Protein AF-X1A6K5-F1 (afdb_monomer)

Radius of gyration: 16.73 Å; Cα contacts (8 Å, |Δi|>4): 187; chains: 1; bounding box: 35×38×56 Å

Foldseek 3Di:
DPPDDDDPDDPDDDDPPDDACLVVLLVLLVVLCVVCPLVGALQSSLVSCQVPPDDRDDQQRVQLSVCVVVVNFWLCSQPPPRPCQQPQSLLSNLQSLCVVQPVNLVRSLVSLQRNSSSRHDDNNSVNSSVND

pLDDT: mean 94.09, std 7.71, range [49.91, 98.75]

InterPro domains:
  IPR005502 ADP-ribosylation/Crystallin J1 [PF03747] (14-132)
  IPR036705 ADP-ribosylation/Crystallin J1 superfamily [G3DSA:1.10.4080.10] (1-132)
  IPR036705 ADP-ribosylation/Crystallin J1 superfamily [SSF101478] (15-121)

Nearest PDB structures (foldseek):
  2woc-assembly3_C  TM=7.660E-01  e=1.168E-01  Rhodospirillum rubrum
  2woe-assembly3_C  TM=7.693E-01  e=2.781E-01  Rhodospirillum rubrum
  3o5t-assembly1_A  TM=7.557E-01  e=4.291E-01  Azospirillum brasilense

Sequence (132 aa):
MQQYGTIDSYLKPVDVNYVNDDEMYEICALIALEKHGIDLSSKDIAKEWVDRLYNQTFTAERVALKNLKKGIEPPKSGITKNIWYDAIGAQMRADIWGQICPGCPRMAKYYAEIDGSISHAGIGIDGEVYIA

Mean predicted aligned error: 4.56 Å

Organism: NCBI:txid412755

Secondary structure (DSSP, 8-state):
--SS----S-SS---TT---SHHHHHHHHHHHHHHHGGG--HHHHHHHHHHH--S---HHHHHHHHHHTTT--TTHHHHTT-S-TTSTTTGGGTHHHHHHSTT-HHHHHHHHHHHHHHH--THHHHHHHHH-

Solvent-accessible surface area (backbone atoms only — not comparable to full-atom values): 7096 Å² total; per-residue (Å²): 136,79,93,66,78,90,84,87,73,70,100,58,82,84,63,89,81,71,81,70,49,56,66,50,52,40,50,25,43,51,54,27,36,72,75,49,42,95,77,57,48,34,61,49,31,50,48,37,42,68,76,68,57,71,84,72,54,56,75,22,48,39,42,11,54,56,28,44,77,69,72,36,54,59,54,52,10,4,54,63,92,34,91,38,17,60,41,63,73,36,31,70,42,14,58,58,34,24,69,76,28,75,97,34,64,73,56,6,31,53,51,20,48,35,56,14,23,33,23,17,43,70,65,6,20,51,43,6,38,71,62,36

Structure (mmCIF, N/CA/C/O backbone):
data_AF-X1A6K5-F1
#
_entry.id   AF-X1A6K5-F1
#
loop_
_atom_site.group_PDB
_atom_site.id
_atom_site.type_symbol
_atom_site.label_atom_id
_atom_site.label_alt_id
_atom_site.label_comp_id
_atom_site.label_asym_id
_atom_site.label_entity_id
_atom_site.label_seq_id
_atom_site.pdbx_PDB_ins_code
_atom_site.Cartn_x
_atom_site.Cartn_y
_atom_site.Cartn_z
_atom_site.occupancy
_atom_site.B_iso_or_equiv
_atom_site.auth_seq_id
_atom_site.auth_comp_id
_atom_site.auth_asym_id
_atom_site.auth_atom_id
_atom_site.pdbx_PDB_model_num
ATOM 1 N N . MET A 1 1 ? 8.731 19.185 -42.593 1.00 49.91 1 MET A N 1
ATOM 2 C CA . MET A 1 1 ? 8.891 20.057 -41.410 1.00 49.91 1 MET A CA 1
ATOM 3 C C . MET A 1 1 ? 8.951 19.156 -40.192 1.00 49.91 1 MET A C 1
ATOM 5 O O . MET A 1 1 ? 8.021 18.384 -40.008 1.00 49.91 1 MET A O 1
ATOM 9 N N . GLN A 1 2 ? 10.043 19.181 -39.428 1.00 61.34 2 GLN A N 1
ATOM 10 C CA . GLN A 1 2 ? 10.151 18.436 -38.171 1.00 61.34 2 GLN A CA 1
ATOM 11 C C . GLN A 1 2 ? 9.744 19.404 -37.057 1.00 61.34 2 GLN A C 1
ATOM 13 O O . GLN A 1 2 ? 10.411 20.410 -36.841 1.00 61.34 2 GLN A O 1
ATOM 18 N N . GLN A 1 3 ? 8.571 19.178 -36.468 1.00 71.00 3 GLN A N 1
ATOM 19 C CA . GLN A 1 3 ? 7.906 20.143 -35.583 1.00 71.00 3 GLN A CA 1
ATOM 20 C C . GLN A 1 3 ? 8.603 20.286 -34.219 1.00 71.00 3 GLN A C 1
ATOM 22 O O . GLN A 1 3 ? 8.423 21.294 -33.544 1.00 71.00 3 GLN A O 1
ATOM 27 N N . TYR A 1 4 ? 9.439 19.314 -33.848 1.00 75.00 4 TYR A N 1
ATOM 28 C CA . TYR A 1 4 ? 10.198 19.291 -32.603 1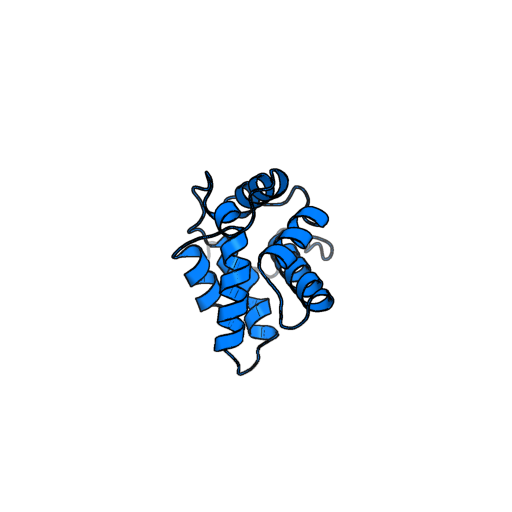.00 75.00 4 TYR A CA 1
ATOM 29 C C . TYR A 1 4 ? 11.607 18.762 -32.914 1.00 75.00 4 TYR A C 1
ATOM 31 O O . TYR A 1 4 ? 11.738 17.750 -33.604 1.00 75.00 4 TYR A O 1
ATOM 39 N N . GLY A 1 5 ? 12.648 19.494 -32.499 1.00 84.00 5 GLY A N 1
ATOM 40 C CA . GLY A 1 5 ? 14.052 19.101 -32.684 1.00 84.00 5 GLY A CA 1
ATOM 41 C C . GLY A 1 5 ? 14.453 17.894 -31.823 1.00 84.00 5 GLY A C 1
ATOM 42 O O . GLY A 1 5 ? 13.608 17.260 -31.194 1.00 84.00 5 GLY A O 1
ATOM 43 N N . THR A 1 6 ? 15.747 17.574 -31.777 1.00 87.19 6 THR A N 1
ATOM 44 C CA . THR A 1 6 ? 16.279 16.509 -30.910 1.00 87.19 6 THR A CA 1
ATOM 45 C C . THR A 1 6 ? 16.120 16.889 -29.436 1.00 87.19 6 THR A C 1
ATOM 47 O O . THR A 1 6 ? 16.520 17.980 -29.041 1.00 87.19 6 THR A O 1
ATOM 50 N N . ILE A 1 7 ? 15.552 15.991 -28.627 1.00 85.31 7 ILE A N 1
ATOM 51 C CA . ILE A 1 7 ? 15.462 16.143 -27.169 1.00 85.31 7 ILE A CA 1
ATOM 52 C C . ILE A 1 7 ? 16.669 15.430 -26.552 1.00 85.31 7 ILE A C 1
ATOM 54 O O . ILE A 1 7 ? 16.755 14.207 -26.613 1.00 85.31 7 ILE A O 1
ATOM 58 N N . ASP A 1 8 ? 17.599 16.189 -25.982 1.00 90.25 8 ASP A N 1
ATOM 59 C CA . ASP A 1 8 ? 18.843 15.697 -25.368 1.00 90.25 8 ASP A CA 1
ATOM 60 C C . ASP A 1 8 ? 18.956 16.035 -23.870 1.00 90.25 8 ASP A C 1
ATOM 62 O O . ASP A 1 8 ? 19.939 15.693 -23.214 1.00 90.25 8 ASP A O 1
ATOM 66 N N . SER A 1 9 ? 17.946 16.710 -23.320 1.00 86.06 9 SER A N 1
ATOM 67 C CA . SER A 1 9 ? 17.944 17.228 -21.956 1.00 86.06 9 SER A CA 1
ATOM 68 C C . SER A 1 9 ? 16.524 17.384 -21.407 1.00 86.06 9 SER A C 1
ATOM 70 O O . SER A 1 9 ? 15.544 17.494 -22.148 1.00 86.06 9 SER A O 1
ATOM 72 N N . TYR A 1 10 ? 16.403 17.386 -20.077 1.00 84.56 10 TYR A N 1
ATOM 73 C CA . TYR A 1 10 ? 15.152 17.700 -19.392 1.00 84.56 10 TYR A CA 1
ATOM 74 C C . TYR A 1 10 ? 14.952 19.216 -19.305 1.00 84.56 10 TYR A C 1
ATOM 76 O O . TYR A 1 10 ? 15.895 19.967 -19.067 1.00 84.56 10 TYR A O 1
ATOM 84 N N . LEU A 1 11 ? 13.695 19.666 -19.409 1.00 87.25 11 LEU A N 1
ATOM 85 C CA . LEU A 1 11 ? 13.319 21.078 -19.228 1.00 87.25 11 LEU A CA 1
ATOM 86 C C . LEU A 1 11 ? 13.672 21.624 -17.836 1.00 87.25 11 LEU A C 1
ATOM 88 O O . LEU A 1 11 ? 13.810 22.833 -17.659 1.00 87.25 11 LEU A O 1
ATOM 92 N N . LYS A 1 12 ? 13.777 20.740 -16.841 1.00 85.75 12 LYS A N 1
ATOM 93 C CA . LYS A 1 12 ? 14.199 21.059 -15.479 1.00 85.75 12 LYS A CA 1
ATOM 94 C C . LYS A 1 12 ? 15.337 20.120 -15.079 1.00 85.75 12 LYS A C 1
ATOM 96 O O . LYS A 1 12 ? 15.259 18.938 -15.413 1.00 85.75 12 LYS A O 1
ATOM 101 N N . PRO A 1 13 ? 16.361 20.612 -14.359 1.00 86.31 13 PRO A N 1
ATOM 102 C CA . PRO A 1 13 ? 17.355 19.744 -13.744 1.00 86.31 13 PRO A CA 1
ATOM 103 C C . PRO A 1 13 ? 16.677 18.691 -12.865 1.00 86.31 13 PRO A C 1
ATOM 105 O O . PRO A 1 13 ? 15.699 18.998 -12.181 1.00 86.31 13 PRO A O 1
ATOM 108 N N . VAL A 1 14 ? 17.199 17.465 -12.883 1.00 84.31 14 VAL A N 1
ATOM 109 C CA . VAL A 1 14 ? 16.752 16.412 -11.967 1.00 84.31 14 VAL A CA 1
ATOM 110 C C . VAL A 1 14 ? 17.223 16.781 -10.564 1.00 84.31 14 VAL A C 1
ATOM 112 O O . VAL A 1 14 ? 18.424 16.913 -10.329 1.00 84.31 14 VAL A O 1
ATOM 115 N N . ASP A 1 15 ? 16.281 16.961 -9.641 1.00 86.88 15 ASP A N 1
ATOM 116 C CA . ASP A 1 15 ? 16.596 17.081 -8.222 1.00 86.88 15 ASP A CA 1
ATOM 117 C C . ASP A 1 15 ? 16.715 15.679 -7.625 1.00 86.88 15 ASP A C 1
ATOM 119 O O . ASP A 1 15 ? 15.721 14.984 -7.431 1.00 86.88 15 ASP A O 1
ATOM 123 N N . VAL A 1 16 ? 17.948 15.264 -7.344 1.00 83.88 16 VAL A N 1
ATOM 124 C CA . VAL A 1 16 ? 18.259 13.943 -6.777 1.00 83.88 16 VAL A CA 1
ATOM 125 C C . VAL A 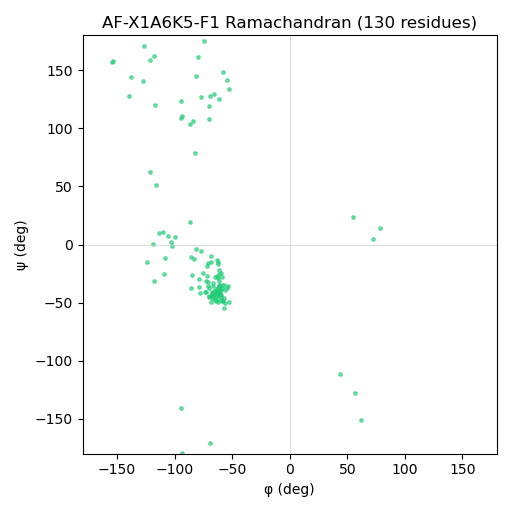1 16 ? 17.779 13.770 -5.334 1.00 83.88 16 VAL A C 1
ATOM 127 O O . VAL A 1 16 ? 17.828 12.661 -4.816 1.00 83.88 16 VAL A O 1
ATOM 130 N N . ASN A 1 17 ? 17.338 14.849 -4.681 1.00 85.19 17 ASN A N 1
ATOM 131 C CA . ASN A 1 17 ? 16.781 14.812 -3.329 1.00 85.19 17 ASN A CA 1
ATOM 132 C C . ASN A 1 17 ? 15.250 14.914 -3.326 1.00 85.19 17 ASN A C 1
ATOM 134 O O . ASN A 1 17 ? 14.651 14.998 -2.253 1.00 85.19 17 ASN A O 1
ATOM 138 N N . TYR A 1 18 ? 14.614 14.968 -4.500 1.00 83.38 18 TYR A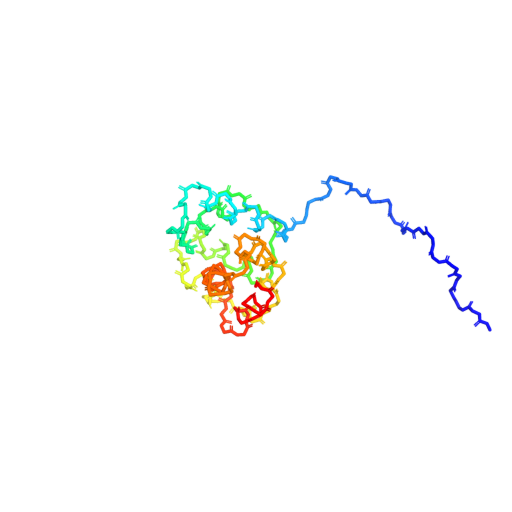 N 1
ATOM 139 C CA . TYR A 1 18 ? 13.163 14.996 -4.583 1.00 83.38 18 TYR A CA 1
ATOM 140 C C . TYR A 1 18 ? 12.591 13.645 -4.155 1.00 83.38 18 TYR A C 1
ATOM 142 O O . TYR A 1 18 ? 12.985 12.613 -4.690 1.00 83.38 18 TYR A O 1
ATOM 150 N N . VAL A 1 19 ? 11.652 13.687 -3.208 1.00 79.94 19 VAL A N 1
ATOM 151 C CA . VAL A 1 19 ? 10.944 12.515 -2.691 1.00 79.94 19 VAL A CA 1
ATOM 152 C C . VAL A 1 19 ? 9.456 12.664 -3.012 1.00 79.94 19 VAL A C 1
ATOM 154 O O . VAL A 1 19 ? 8.824 13.645 -2.592 1.00 79.94 19 VAL A O 1
ATOM 157 N N . ASN A 1 20 ? 8.909 11.717 -3.767 1.00 82.31 20 ASN A N 1
ATOM 158 C CA . ASN A 1 20 ? 7.481 11.533 -3.994 1.00 82.31 20 ASN A CA 1
ATOM 159 C C . ASN A 1 20 ? 6.898 10.514 -2.990 1.00 82.31 20 ASN A C 1
ATOM 161 O O . ASN A 1 20 ? 7.566 10.077 -2.051 1.00 82.31 20 ASN A O 1
ATOM 165 N N . ASP A 1 21 ? 5.602 10.235 -3.094 1.00 80.06 21 ASP A N 1
ATOM 166 C CA . ASP A 1 21 ? 4.922 9.345 -2.161 1.00 80.06 21 ASP A CA 1
ATOM 167 C C . ASP A 1 21 ? 5.036 7.860 -2.508 1.00 80.06 21 ASP A C 1
ATOM 169 O O . ASP A 1 21 ? 5.015 7.050 -1.583 1.00 80.06 21 ASP A O 1
ATOM 173 N N . ASP A 1 22 ? 5.231 7.514 -3.780 1.00 82.62 22 ASP A N 1
ATOM 174 C CA . ASP A 1 22 ? 5.327 6.139 -4.273 1.00 82.62 22 ASP A CA 1
ATOM 175 C C . ASP A 1 22 ? 6.448 5.374 -3.547 1.00 82.62 22 ASP A C 1
ATOM 177 O O . ASP A 1 22 ? 6.169 4.384 -2.861 1.00 82.62 22 ASP A O 1
ATOM 181 N N . GLU A 1 23 ? 7.685 5.899 -3.544 1.00 88.81 23 GLU A N 1
ATOM 182 C CA . GLU A 1 23 ? 8.792 5.252 -2.816 1.00 88.81 23 GLU A CA 1
ATOM 183 C C . GLU A 1 23 ? 8.572 5.195 -1.298 1.00 88.81 23 GLU A C 1
ATOM 185 O O . GLU A 1 23 ? 9.097 4.317 -0.609 1.00 88.81 23 GLU A O 1
ATOM 190 N N . MET A 1 24 ? 7.800 6.129 -0.736 1.00 92.62 24 MET A N 1
ATOM 191 C CA . MET A 1 24 ? 7.587 6.189 0.707 1.00 92.62 24 MET A CA 1
ATOM 192 C C . MET A 1 24 ? 6.680 5.057 1.190 1.00 92.62 24 MET A C 1
ATOM 194 O O . MET A 1 24 ? 6.861 4.593 2.322 1.00 92.62 24 MET A O 1
ATOM 198 N N . TYR A 1 25 ? 5.735 4.591 0.366 1.00 95.38 25 TYR A N 1
ATOM 199 C CA . TYR A 1 25 ? 4.920 3.423 0.702 1.00 95.38 25 TYR A CA 1
ATOM 200 C C . TYR A 1 25 ? 5.767 2.145 0.723 1.00 95.38 25 TYR A C 1
ATOM 202 O O . TYR A 1 25 ? 5.685 1.389 1.693 1.00 95.38 25 TYR A O 1
ATOM 210 N N . GLU A 1 26 ? 6.645 1.958 -0.268 1.00 95.50 26 GLU A N 1
ATOM 211 C CA . GLU A 1 26 ? 7.584 0.827 -0.319 1.00 95.50 26 GLU A CA 1
ATOM 212 C C . GLU A 1 26 ? 8.540 0.824 0.884 1.00 95.50 26 GLU A C 1
ATOM 214 O O . GLU A 1 26 ? 8.749 -0.206 1.529 1.00 95.50 26 GLU A O 1
ATOM 219 N N . ILE A 1 27 ? 9.070 1.992 1.265 1.00 95.44 27 ILE A N 1
ATOM 220 C CA . ILE A 1 27 ? 9.913 2.129 2.462 1.00 95.44 27 ILE A CA 1
ATOM 221 C C . ILE A 1 27 ? 9.131 1.755 3.730 1.00 95.44 27 ILE A C 1
ATOM 223 O O . ILE A 1 27 ? 9.664 1.062 4.598 1.00 95.44 27 ILE A O 1
ATOM 227 N N . CYS A 1 28 ? 7.871 2.183 3.863 1.00 96.81 28 CYS A N 1
ATOM 228 C CA . CYS A 1 28 ? 7.036 1.801 5.006 1.00 96.81 28 CYS A CA 1
ATOM 229 C C . CYS A 1 28 ? 6.804 0.284 5.061 1.00 96.81 28 CYS A C 1
ATOM 231 O O . CYS A 1 28 ? 6.913 -0.308 6.136 1.00 96.81 28 CYS A O 1
ATOM 233 N N . ALA A 1 29 ? 6.528 -0.336 3.914 1.00 97.38 29 ALA A N 1
ATOM 234 C CA . ALA A 1 29 ? 6.378 -1.778 3.772 1.00 97.38 29 ALA A CA 1
ATOM 235 C C . ALA A 1 29 ? 7.644 -2.539 4.202 1.00 97.38 29 ALA A C 1
ATOM 237 O O . ALA A 1 29 ? 7.562 -3.455 5.022 1.00 97.38 29 ALA A O 1
ATOM 238 N N . LEU A 1 30 ? 8.823 -2.116 3.734 1.00 97.50 30 LEU A N 1
ATOM 239 C CA . LEU A 1 30 ? 10.105 -2.717 4.114 1.00 97.50 30 LEU A CA 1
ATOM 240 C C . LEU A 1 30 ? 10.422 -2.567 5.603 1.00 97.50 30 LEU A C 1
ATOM 242 O O . LEU A 1 30 ? 10.877 -3.520 6.232 1.00 97.50 30 LEU A O 1
ATOM 246 N N . ILE A 1 31 ? 10.160 -1.394 6.186 1.00 98.06 31 ILE A N 1
ATOM 247 C CA . ILE A 1 31 ? 10.355 -1.165 7.625 1.00 98.06 31 ILE A CA 1
ATOM 248 C C . ILE A 1 31 ? 9.427 -2.070 8.443 1.00 98.06 31 ILE A C 1
ATOM 250 O O . ILE A 1 31 ? 9.837 -2.615 9.470 1.00 98.06 31 ILE A O 1
ATOM 254 N N . ALA A 1 32 ? 8.175 -2.235 8.012 1.00 98.31 32 ALA A N 1
ATOM 255 C CA . ALA A 1 32 ? 7.244 -3.139 8.674 1.00 98.31 32 ALA A CA 1
ATOM 256 C C . ALA A 1 32 ? 7.730 -4.594 8.563 1.00 98.31 32 ALA A C 1
ATOM 258 O O . ALA A 1 32 ? 7.765 -5.309 9.565 1.00 98.31 32 ALA A O 1
ATOM 259 N N . LEU A 1 33 ? 8.189 -5.015 7.382 1.00 98.00 33 LEU A N 1
ATOM 260 C CA . LEU A 1 33 ? 8.757 -6.345 7.165 1.00 98.00 33 LEU A CA 1
ATOM 261 C C . LEU A 1 33 ? 9.990 -6.601 8.043 1.00 98.00 33 LEU A C 1
ATOM 263 O O . LEU A 1 33 ? 10.104 -7.666 8.641 1.00 98.00 33 LEU A O 1
ATOM 267 N N . GLU A 1 34 ? 10.896 -5.630 8.169 1.00 98.12 34 GLU A N 1
ATOM 268 C CA . GLU A 1 34 ? 12.081 -5.741 9.027 1.00 98.12 34 GLU A CA 1
ATOM 269 C C . GLU A 1 34 ? 11.701 -5.972 10.501 1.00 98.12 34 GLU A C 1
ATOM 271 O O . GLU A 1 34 ? 12.332 -6.772 11.192 1.00 98.12 34 GLU A O 1
ATOM 276 N N . LYS A 1 35 ? 10.645 -5.306 10.985 1.00 98.31 35 LYS A N 1
ATOM 277 C CA . LYS A 1 35 ? 10.188 -5.405 12.381 1.00 98.31 35 LYS A CA 1
ATOM 278 C C . LYS A 1 35 ? 9.383 -6.669 12.679 1.00 98.31 35 LYS A C 1
ATOM 280 O O . LYS A 1 35 ? 9.474 -7.190 13.790 1.00 98.31 35 LYS A O 1
ATOM 285 N N . HIS A 1 36 ? 8.566 -7.117 11.729 1.00 98.12 36 HIS A N 1
ATOM 286 C CA . HIS A 1 36 ? 7.567 -8.171 11.940 1.00 98.12 36 HIS A CA 1
ATOM 287 C C . HIS A 1 36 ? 7.935 -9.503 11.270 1.00 98.12 36 HIS A C 1
ATOM 289 O O . HIS A 1 36 ? 7.337 -10.535 11.572 1.00 98.12 36 HIS A O 1
ATOM 295 N N . GLY A 1 37 ? 8.952 -9.511 10.406 1.00 96.69 37 GLY A N 1
ATOM 296 C CA . GLY A 1 37 ? 9.374 -10.690 9.662 1.00 96.69 37 GLY A CA 1
ATOM 297 C C . GLY A 1 37 ? 8.279 -11.206 8.729 1.00 96.69 37 GLY A C 1
ATOM 298 O O . GLY A 1 37 ? 7.438 -10.456 8.243 1.00 96.69 37 GLY A O 1
ATOM 299 N N . ILE A 1 38 ? 8.287 -12.515 8.480 1.00 93.50 38 ILE A N 1
ATOM 300 C CA . ILE A 1 38 ? 7.370 -13.162 7.527 1.00 93.50 38 ILE A CA 1
ATOM 301 C C . ILE A 1 38 ? 5.899 -13.170 7.971 1.00 93.50 38 ILE A C 1
ATOM 303 O O . ILE A 1 38 ? 5.023 -13.413 7.147 1.00 93.50 38 ILE A O 1
ATOM 307 N N . ASP A 1 39 ? 5.625 -12.887 9.248 1.00 94.50 39 ASP A N 1
ATOM 308 C CA . ASP A 1 39 ? 4.270 -12.812 9.811 1.00 94.50 39 ASP A CA 1
ATOM 309 C C . ASP A 1 39 ? 3.643 -11.412 9.635 1.00 94.50 39 ASP A C 1
ATOM 311 O O . ASP A 1 39 ? 2.696 -11.048 10.334 1.00 94.50 39 ASP A O 1
ATOM 315 N N . LEU A 1 40 ? 4.184 -10.616 8.705 1.00 97.62 40 LEU A N 1
ATOM 316 C CA . LEU A 1 40 ? 3.738 -9.263 8.391 1.00 97.62 40 LEU A CA 1
ATOM 317 C C . LEU A 1 40 ? 2.233 -9.209 8.090 1.00 97.62 40 LEU A C 1
ATOM 319 O O . LEU A 1 40 ? 1.706 -9.996 7.297 1.00 97.62 40 LEU A O 1
ATOM 323 N N . SER A 1 41 ? 1.551 -8.225 8.680 1.00 98.38 41 SER A N 1
ATOM 324 C CA . SER A 1 41 ? 0.141 -7.941 8.422 1.00 98.38 41 SER A CA 1
ATOM 325 C C . SER A 1 41 ? -0.080 -6.551 7.818 1.00 98.38 41 SER A C 1
ATOM 327 O O . SER A 1 41 ? 0.740 -5.641 7.953 1.00 98.38 41 SER A O 1
ATOM 329 N N . SER A 1 42 ? -1.255 -6.341 7.217 1.00 98.56 42 SER A N 1
ATOM 330 C CA . SER A 1 42 ? -1.673 -5.024 6.713 1.00 98.56 42 SER A CA 1
ATOM 331 C C . SER A 1 42 ? -1.719 -3.952 7.805 1.00 98.56 42 SER A C 1
ATOM 333 O O . SER A 1 42 ? -1.510 -2.773 7.525 1.00 98.56 42 SER A O 1
ATOM 335 N N . LYS A 1 43 ? -1.964 -4.338 9.065 1.00 98.56 43 LYS A N 1
ATOM 336 C CA . LYS A 1 43 ? -1.967 -3.408 10.202 1.00 98.56 43 LYS A CA 1
ATOM 337 C C . LYS A 1 43 ? -0.569 -2.915 10.545 1.00 98.56 43 LYS A C 1
ATOM 339 O O . LYS A 1 43 ? -0.424 -1.753 10.916 1.00 98.56 43 LYS A O 1
ATOM 344 N N . ASP A 1 44 ? 0.434 -3.775 10.404 1.00 98.69 44 ASP A N 1
ATOM 345 C CA . ASP A 1 44 ? 1.826 -3.426 10.682 1.00 98.69 44 ASP A CA 1
ATOM 346 C C . ASP A 1 44 ? 2.325 -2.406 9.655 1.00 98.69 44 ASP A C 1
ATOM 348 O O . ASP A 1 44 ? 2.833 -1.348 10.022 1.00 98.69 44 ASP A O 1
ATOM 352 N N . ILE A 1 45 ? 2.054 -2.646 8.368 1.00 98.50 45 ILE A N 1
ATOM 353 C CA . ILE A 1 45 ? 2.364 -1.692 7.294 1.00 98.50 45 ILE A CA 1
ATOM 354 C C . ILE A 1 45 ? 1.579 -0.384 7.493 1.00 98.50 45 ILE A C 1
ATOM 356 O O . ILE A 1 45 ? 2.152 0.707 7.466 1.00 98.50 45 ILE A O 1
ATOM 360 N N . ALA A 1 46 ? 0.274 -0.466 7.774 1.00 98.38 46 ALA A N 1
ATOM 361 C CA . ALA A 1 46 ? -0.565 0.711 8.001 1.00 98.38 46 ALA A CA 1
ATOM 362 C C . ALA A 1 46 ? -0.125 1.538 9.221 1.00 98.38 46 ALA A C 1
ATOM 364 O O . ALA A 1 46 ? -0.319 2.757 9.253 1.00 98.38 46 ALA A O 1
ATOM 365 N N . LYS A 1 47 ? 0.485 0.906 10.228 1.00 98.25 47 LYS A N 1
ATOM 366 C CA . LYS A 1 47 ? 1.093 1.616 11.351 1.00 98.25 47 LYS A CA 1
ATOM 367 C C . LYS A 1 47 ? 2.285 2.451 10.890 1.00 98.25 47 LYS A C 1
ATOM 369 O O . LYS A 1 47 ? 2.372 3.623 11.255 1.00 98.25 47 LYS A O 1
ATOM 374 N N . GLU A 1 48 ? 3.157 1.891 10.055 1.00 97.88 48 GLU A N 1
ATOM 375 C CA . GLU A 1 48 ? 4.270 2.648 9.477 1.00 97.88 48 GLU A CA 1
ATOM 376 C C . GLU A 1 48 ? 3.768 3.811 8.614 1.00 97.88 48 GLU A C 1
ATOM 378 O O . GLU A 1 48 ? 4.315 4.910 8.713 1.00 97.88 48 GLU A O 1
ATOM 383 N N . TRP A 1 49 ? 2.663 3.627 7.878 1.00 9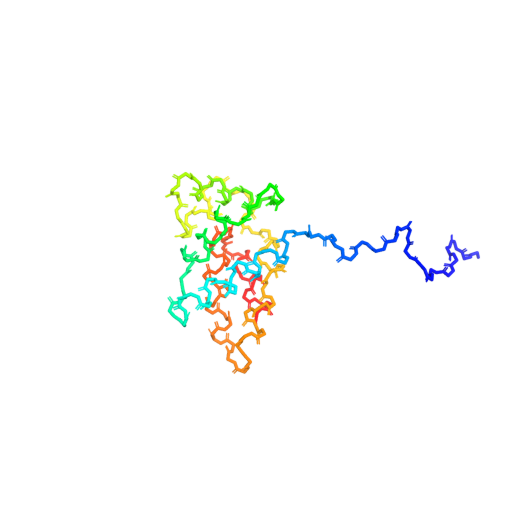6.81 49 TRP A N 1
ATOM 384 C CA . TRP A 1 49 ? 2.014 4.713 7.139 1.00 96.81 49 TRP A CA 1
ATOM 385 C C . TRP A 1 49 ? 1.606 5.870 8.056 1.00 96.81 49 TRP A C 1
ATOM 387 O O . TRP A 1 49 ? 1.894 7.029 7.764 1.00 96.81 49 TRP A O 1
ATOM 397 N N . VAL A 1 50 ? 0.942 5.580 9.178 1.00 96.62 50 VAL A N 1
ATOM 398 C CA . VAL A 1 50 ? 0.514 6.612 10.139 1.00 96.62 50 VAL A CA 1
ATOM 399 C C . VAL A 1 50 ? 1.707 7.329 10.771 1.00 96.62 50 VAL A C 1
ATOM 401 O O . VAL A 1 50 ? 1.638 8.544 10.972 1.00 96.62 50 VAL A O 1
ATOM 404 N N . ASP A 1 51 ? 2.779 6.594 11.066 1.00 95.62 51 ASP A N 1
ATOM 405 C CA . ASP A 1 51 ? 3.949 7.110 11.774 1.00 95.62 51 ASP A CA 1
ATOM 406 C C . ASP A 1 51 ? 4.890 7.925 10.859 1.00 95.62 51 ASP A C 1
ATOM 408 O O . ASP A 1 51 ? 5.569 8.832 11.343 1.00 95.62 51 ASP A O 1
ATOM 412 N N . ARG A 1 52 ? 4.955 7.612 9.553 1.00 93.25 52 ARG A N 1
ATOM 413 C CA . ARG A 1 52 ? 5.970 8.159 8.622 1.00 93.25 52 ARG A CA 1
ATOM 414 C C . ARG A 1 52 ? 5.410 8.981 7.477 1.00 93.25 52 ARG A C 1
ATOM 416 O O . ARG A 1 52 ? 6.085 9.908 7.025 1.00 93.25 52 ARG A O 1
ATOM 423 N N . LEU A 1 53 ? 4.207 8.672 6.995 1.00 91.56 53 LEU A N 1
ATOM 424 C CA . LEU A 1 53 ? 3.642 9.416 5.877 1.00 91.56 53 LEU A CA 1
ATOM 425 C C . LEU A 1 53 ? 3.111 10.766 6.350 1.00 91.56 53 LEU A C 1
ATOM 427 O O . LEU A 1 53 ? 2.291 10.893 7.267 1.00 91.56 53 LEU A O 1
ATOM 431 N N . TYR A 1 54 ? 3.589 11.798 5.671 1.00 77.69 54 TYR A N 1
ATOM 432 C CA . TYR A 1 54 ? 3.202 13.180 5.886 1.00 77.69 54 TYR A CA 1
ATOM 433 C C . TYR A 1 54 ? 2.080 13.565 4.906 1.00 77.69 54 TYR A C 1
ATOM 435 O O . TYR A 1 54 ? 1.138 12.806 4.677 1.00 77.69 54 TYR A O 1
ATOM 443 N N . ASN A 1 55 ? 2.113 14.784 4.370 1.00 72.75 55 ASN A N 1
ATOM 444 C CA . ASN A 1 55 ? 1.005 15.350 3.597 1.00 72.75 55 ASN A CA 1
ATOM 445 C C . ASN A 1 55 ? 1.018 14.990 2.102 1.00 72.75 55 ASN A C 1
ATOM 447 O O . ASN A 1 55 ? 0.024 15.256 1.426 1.00 72.75 55 ASN A O 1
ATOM 451 N N . GLN A 1 56 ? 2.102 14.405 1.585 1.00 82.62 56 GLN A N 1
ATOM 452 C CA . GLN A 1 56 ? 2.168 13.923 0.204 1.00 82.62 56 GLN A CA 1
ATOM 453 C C . GLN A 1 56 ? 1.510 12.545 0.134 1.00 82.62 56 GLN A C 1
ATOM 455 O O . GLN A 1 56 ? 2.172 11.531 0.217 1.00 82.62 56 GLN A O 1
ATOM 460 N N . THR A 1 57 ? 0.181 12.525 0.108 1.00 91.50 57 THR A N 1
ATOM 461 C CA . THR A 1 57 ? -0.617 11.336 -0.219 1.00 91.50 57 THR A CA 1
ATOM 462 C C . THR A 1 57 ? -1.751 11.778 -1.127 1.00 91.50 57 THR A C 1
ATOM 464 O O . THR A 1 57 ? -2.298 12.884 -0.968 1.00 91.50 57 THR A O 1
ATOM 467 N N . PHE A 1 58 ? -2.141 10.946 -2.084 1.00 93.38 58 PHE A N 1
ATOM 468 C CA . PHE A 1 58 ? -3.141 11.308 -3.088 1.00 93.38 58 PHE A CA 1
ATOM 469 C C . PHE A 1 58 ? -4.335 10.355 -3.066 1.00 93.38 58 PHE A C 1
ATOM 471 O O . PHE A 1 58 ? -4.288 9.295 -2.461 1.00 93.38 58 PHE A O 1
ATOM 478 N N . THR A 1 59 ? -5.470 10.819 -3.599 1.00 95.69 59 THR A N 1
ATOM 479 C CA . THR A 1 59 ? -6.632 9.967 -3.921 1.00 95.69 59 THR A CA 1
ATOM 480 C C . THR A 1 59 ? -7.006 8.919 -2.857 1.00 95.69 59 THR A C 1
ATOM 482 O O . THR A 1 59 ? -7.484 9.304 -1.783 1.00 95.69 59 THR A O 1
ATOM 485 N N . ALA A 1 60 ? -6.825 7.628 -3.151 1.00 97.44 60 ALA A N 1
ATOM 486 C CA . ALA A 1 60 ? -7.173 6.505 -2.292 1.00 97.44 60 ALA A CA 1
ATOM 487 C C . ALA A 1 60 ? -6.358 6.492 -0.996 1.00 97.44 60 ALA A C 1
ATOM 489 O O . ALA A 1 60 ? -6.926 6.431 0.095 1.00 97.44 60 ALA A O 1
ATOM 490 N N . GLU A 1 61 ? -5.042 6.648 -1.097 1.00 97.12 61 GLU A N 1
ATOM 491 C CA . GLU A 1 61 ? -4.088 6.664 0.009 1.00 97.12 61 GLU A CA 1
ATOM 492 C C . GLU A 1 61 ? -4.383 7.802 0.977 1.00 97.12 61 GLU A C 1
ATOM 494 O O . GLU A 1 61 ? -4.376 7.617 2.193 1.00 97.12 61 GLU A O 1
ATOM 499 N N . ARG A 1 62 ? -4.752 8.978 0.456 1.00 96.69 62 ARG A N 1
ATOM 500 C CA . ARG A 1 62 ? -5.139 10.121 1.291 1.00 96.69 62 ARG A CA 1
ATOM 501 C C . ARG A 1 62 ? -6.395 9.836 2.108 1.00 96.69 62 ARG A C 1
ATOM 503 O O . ARG A 1 62 ? -6.502 10.278 3.256 1.00 96.69 62 ARG A O 1
ATOM 510 N N . VAL A 1 63 ? -7.387 9.165 1.520 1.00 97.94 63 VAL A N 1
ATOM 511 C CA . VAL A 1 63 ? -8.609 8.781 2.241 1.00 97.94 63 VAL A CA 1
ATOM 512 C C . VAL A 1 63 ? -8.295 7.689 3.260 1.00 97.94 63 VAL A C 1
ATOM 514 O O . VAL A 1 63 ? -8.692 7.815 4.420 1.00 97.94 63 VAL A O 1
ATOM 517 N N . ALA A 1 64 ? -7.519 6.685 2.863 1.00 98.12 64 ALA A N 1
ATOM 518 C CA . ALA A 1 64 ? -7.078 5.601 3.724 1.00 98.12 64 ALA A CA 1
ATOM 519 C C . ALA A 1 64 ? -6.293 6.113 4.935 1.00 98.12 64 ALA A C 1
ATOM 521 O O . ALA A 1 64 ? -6.664 5.816 6.066 1.00 98.12 64 ALA A O 1
ATOM 522 N N . LEU A 1 65 ? -5.307 6.993 4.744 1.00 97.56 65 LEU A N 1
ATOM 523 C CA . LEU A 1 65 ? -4.528 7.583 5.833 1.00 97.56 65 LEU A CA 1
ATOM 524 C C . LEU A 1 65 ? -5.406 8.398 6.797 1.00 97.56 65 LEU A C 1
ATOM 526 O O . LEU A 1 65 ? -5.202 8.366 8.011 1.00 97.56 65 LEU A O 1
ATOM 530 N N . LYS A 1 66 ? -6.437 9.093 6.293 1.00 97.25 66 LYS A N 1
ATOM 531 C CA . LYS A 1 66 ? -7.437 9.763 7.149 1.00 97.25 66 LYS A CA 1
ATOM 532 C C . LYS A 1 66 ? -8.293 8.772 7.939 1.00 97.25 66 LYS A C 1
ATOM 534 O O . LYS A 1 66 ? -8.684 9.094 9.059 1.00 97.25 66 LYS A O 1
ATOM 539 N N . ASN A 1 67 ? -8.618 7.618 7.365 1.00 98.44 67 ASN A N 1
ATOM 540 C CA . ASN A 1 67 ? -9.360 6.550 8.034 1.00 98.44 67 ASN A CA 1
ATOM 541 C C . ASN A 1 67 ? -8.503 5.881 9.118 1.00 98.44 67 ASN A C 1
ATOM 543 O O . ASN A 1 67 ? -8.958 5.763 10.256 1.00 98.44 67 ASN A O 1
ATOM 547 N N . LEU A 1 68 ? -7.243 5.567 8.808 1.00 98.25 68 LEU A N 1
ATOM 548 C CA . LEU A 1 68 ? -6.265 5.023 9.752 1.00 98.25 68 LEU A CA 1
ATOM 549 C C . LEU A 1 68 ? -6.069 5.955 10.955 1.00 98.25 68 LEU A C 1
ATOM 551 O O . LEU A 1 68 ? -6.188 5.524 12.098 1.00 98.25 68 LEU A O 1
ATOM 555 N N . LYS A 1 69 ? -5.905 7.266 10.719 1.00 96.69 69 LYS A N 1
ATOM 556 C CA . LYS A 1 69 ? -5.807 8.286 11.787 1.00 96.69 69 LYS A CA 1
ATOM 557 C C . LYS A 1 69 ? -7.070 8.404 12.657 1.00 96.69 69 LYS A C 1
ATOM 559 O O . LYS A 1 69 ? -7.017 9.006 13.725 1.00 96.69 69 LYS A O 1
ATOM 564 N N . LYS A 1 70 ? -8.203 7.841 12.223 1.00 97.81 70 LYS A N 1
ATOM 565 C CA . LYS A 1 70 ? -9.457 7.740 12.993 1.00 97.81 70 LYS A CA 1
ATOM 566 C C . LYS A 1 70 ? -9.659 6.362 13.636 1.00 97.81 70 LYS A C 1
ATOM 568 O O . LYS A 1 70 ? -10.731 6.112 14.179 1.00 97.81 70 LYS A O 1
ATOM 573 N N . GLY A 1 71 ? -8.669 5.472 13.556 1.00 97.94 71 GLY A N 1
ATOM 574 C CA . GLY A 1 71 ? -8.742 4.110 14.086 1.00 97.94 71 GLY A CA 1
ATOM 575 C C . GLY A 1 71 ? -9.526 3.127 13.211 1.00 97.94 71 GLY A C 1
ATOM 576 O O . GLY A 1 71 ? -9.895 2.056 13.682 1.00 97.94 71 GLY A O 1
ATOM 577 N N . ILE A 1 72 ? -9.816 3.470 11.952 1.00 98.69 72 ILE A N 1
ATOM 578 C CA . ILE A 1 72 ? -10.412 2.528 10.998 1.00 98.69 72 ILE A CA 1
ATOM 579 C C . ILE A 1 72 ? -9.266 1.756 10.349 1.00 98.69 72 ILE A C 1
ATOM 581 O O . ILE A 1 72 ? -8.577 2.297 9.491 1.00 98.69 72 ILE A O 1
ATOM 585 N N . GLU A 1 73 ? -9.069 0.511 10.768 1.00 98.38 73 GLU A N 1
ATOM 586 C CA . GLU A 1 73 ? -7.980 -0.354 10.299 1.00 98.38 73 GLU A CA 1
ATOM 587 C C . GLU A 1 73 ? -8.266 -1.004 8.927 1.00 98.38 73 GLU A C 1
ATOM 589 O O . GLU A 1 73 ? -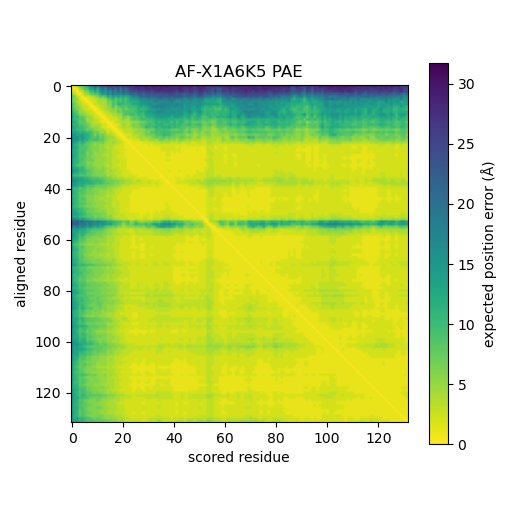9.435 -1.098 8.516 1.00 98.38 73 GLU A O 1
ATOM 594 N N . PRO A 1 74 ? -7.234 -1.503 8.219 1.00 98.56 74 PRO A N 1
ATOM 595 C CA . PRO A 1 74 ? -7.413 -2.316 7.018 1.00 98.56 74 PRO A CA 1
ATOM 596 C C . PRO A 1 74 ? -8.249 -3.583 7.287 1.00 98.56 74 PRO A C 1
ATOM 598 O O . PRO A 1 74 ? -8.224 -4.119 8.399 1.00 98.56 74 PRO A O 1
ATOM 601 N N . PRO A 1 75 ? -9.023 -4.076 6.300 1.00 98.44 75 PRO A N 1
ATOM 602 C CA . PRO A 1 75 ? -9.215 -3.506 4.960 1.00 98.44 75 PRO A CA 1
ATOM 603 C C . PRO A 1 75 ? -10.239 -2.353 4.925 1.00 98.44 75 PRO A C 1
ATOM 605 O O . PRO A 1 75 ? -10.475 -1.734 3.889 1.00 98.44 75 PRO A O 1
ATOM 608 N N . LYS A 1 76 ? -10.894 -2.036 6.054 1.00 98.75 76 LYS A N 1
ATOM 609 C CA . LYS A 1 76 ? -11.950 -1.007 6.094 1.00 98.75 76 LYS A CA 1
ATOM 610 C C . LYS A 1 76 ? -11.411 0.387 5.783 1.00 98.75 76 LYS A C 1
ATOM 612 O O . LYS A 1 76 ? -12.168 1.211 5.262 1.00 98.75 76 LYS A O 1
ATOM 617 N N . SER A 1 77 ? -10.138 0.650 6.081 1.00 98.75 77 SER A N 1
ATOM 618 C CA . SER A 1 77 ? -9.449 1.892 5.722 1.00 98.75 77 SER A CA 1
ATOM 619 C C . SER A 1 77 ? -9.500 2.169 4.220 1.00 98.75 77 SER A C 1
ATOM 621 O O . SER A 1 77 ? -9.745 3.318 3.846 1.00 98.75 77 SER A O 1
ATOM 623 N N . GLY A 1 78 ? -9.359 1.133 3.386 1.00 98.19 78 GLY A N 1
ATOM 624 C CA . GLY A 1 78 ? -9.332 1.241 1.929 1.00 98.19 78 GLY A CA 1
ATOM 625 C C . GLY A 1 78 ? -10.696 1.489 1.288 1.00 98.19 78 GLY A C 1
ATOM 626 O O . GLY A 1 78 ? -10.759 2.095 0.227 1.00 98.19 78 GLY A O 1
ATOM 627 N N . ILE A 1 79 ? -11.8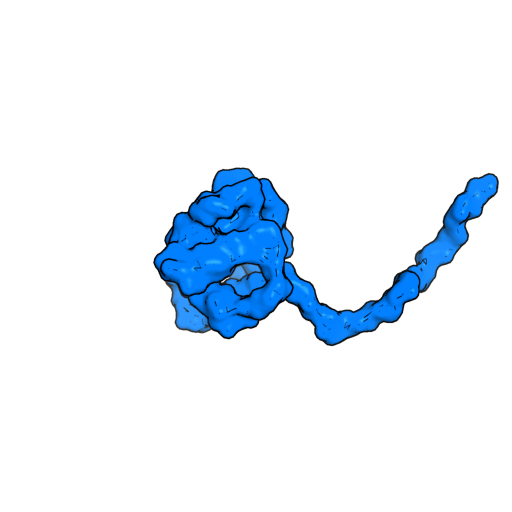00 1.115 1.945 1.00 98.31 79 ILE A N 1
ATOM 628 C CA . ILE A 1 79 ? -13.159 1.224 1.372 1.00 98.31 79 ILE A CA 1
ATOM 629 C C . ILE A 1 79 ? -14.029 2.309 2.012 1.00 98.31 79 ILE A C 1
ATOM 631 O O . ILE A 1 79 ? -14.967 2.818 1.396 1.00 98.31 79 ILE A O 1
ATOM 635 N N . THR A 1 80 ? -13.766 2.686 3.266 1.00 98.56 80 THR A N 1
ATOM 636 C CA . THR A 1 80 ? -14.678 3.571 4.003 1.00 98.56 80 THR A CA 1
ATOM 637 C C . THR A 1 80 ? -14.638 4.984 3.435 1.00 98.56 80 THR A C 1
ATOM 639 O O . THR A 1 80 ? -13.680 5.723 3.651 1.00 98.56 80 THR A O 1
ATOM 642 N N . LYS A 1 81 ? -15.710 5.389 2.739 1.00 98.12 81 LYS A N 1
ATOM 643 C CA . LYS A 1 81 ? -15.809 6.699 2.063 1.00 98.12 81 LYS A CA 1
ATOM 644 C C . LYS A 1 81 ? -14.659 6.958 1.080 1.00 98.12 81 LYS A C 1
ATOM 646 O O . LYS A 1 81 ? -14.353 8.114 0.789 1.00 98.12 81 LYS A O 1
ATOM 651 N N . ASN A 1 82 ? -14.030 5.896 0.590 1.00 98.25 82 ASN A N 1
ATOM 652 C CA . ASN A 1 82 ? -13.041 5.978 -0.463 1.00 98.25 82 ASN A CA 1
ATOM 653 C C . ASN A 1 82 ? -13.760 5.732 -1.786 1.00 98.25 82 ASN A C 1
ATOM 655 O O . ASN A 1 82 ? -14.454 4.735 -1.915 1.00 98.25 82 ASN A O 1
ATOM 659 N N . ILE A 1 83 ? -13.663 6.661 -2.731 1.00 97.94 83 ILE A N 1
ATOM 660 C CA . ILE A 1 83 ? -14.234 6.498 -4.080 1.00 97.94 83 ILE A CA 1
ATOM 661 C C . ILE A 1 83 ? -13.161 6.136 -5.110 1.00 97.94 83 ILE A C 1
ATOM 663 O O . ILE A 1 83 ? -13.476 5.993 -6.280 1.00 97.94 83 ILE A O 1
ATOM 667 N N . TRP A 1 84 ? -11.906 6.047 -4.666 1.00 98.19 84 TRP A N 1
ATOM 668 C CA . TRP A 1 84 ? -10.723 5.825 -5.492 1.00 98.19 84 TRP A CA 1
ATOM 669 C C . TRP A 1 84 ? -10.124 4.434 -5.261 1.00 98.19 84 TRP A C 1
ATOM 671 O O . TRP A 1 84 ? -8.993 4.196 -5.655 1.00 98.19 84 TRP A O 1
ATOM 681 N N . TYR A 1 85 ? -10.824 3.539 -4.554 1.00 96.94 85 TYR A N 1
ATOM 682 C CA . TYR A 1 85 ? -10.266 2.259 -4.092 1.00 96.94 85 TYR A CA 1
ATOM 683 C C . TYR A 1 85 ? -9.854 1.313 -5.228 1.00 96.94 85 TYR A C 1
ATOM 685 O O . TYR A 1 85 ? -9.194 0.313 -4.971 1.00 96.94 85 TYR A O 1
ATOM 693 N N . ASP A 1 86 ? -10.277 1.595 -6.453 1.00 96.94 86 ASP A N 1
ATOM 694 C CA . ASP A 1 86 ? -9.991 0.863 -7.680 1.00 96.94 86 ASP A CA 1
ATOM 695 C C . ASP A 1 86 ? -8.980 1.587 -8.590 1.00 96.94 86 ASP A C 1
ATOM 697 O O . ASP A 1 86 ? -8.744 1.160 -9.719 1.00 96.94 86 ASP A O 1
ATOM 701 N N . ALA A 1 87 ? -8.380 2.682 -8.111 1.00 96.94 87 ALA A N 1
ATOM 702 C CA . ALA A 1 87 ? -7.338 3.413 -8.819 1.00 96.94 87 ALA A CA 1
ATOM 703 C C . ALA A 1 87 ? -5.984 2.675 -8.790 1.00 96.94 87 ALA A C 1
ATOM 705 O O . ALA A 1 87 ? -5.807 1.647 -8.144 1.00 96.94 87 ALA A O 1
ATOM 706 N N . ILE A 1 88 ? -5.007 3.231 -9.506 1.00 95.62 88 ILE A N 1
ATOM 707 C CA . ILE A 1 88 ? -3.686 2.627 -9.737 1.00 95.62 88 ILE A CA 1
ATOM 708 C C . ILE A 1 88 ? -2.717 2.732 -8.540 1.00 95.62 88 ILE A C 1
ATOM 710 O O . ILE A 1 88 ? -1.630 2.174 -8.595 1.00 95.62 88 ILE A O 1
ATOM 714 N N . GLY A 1 89 ? -3.063 3.437 -7.460 1.00 95.69 89 GLY A N 1
ATOM 715 C CA . GLY A 1 89 ? -2.100 3.769 -6.397 1.00 95.69 89 GLY A CA 1
ATOM 716 C C . GLY A 1 89 ? -1.498 2.545 -5.691 1.00 95.69 89 GLY A C 1
ATOM 717 O O . GLY A 1 89 ? -0.315 2.527 -5.369 1.00 95.69 89 GLY A O 1
ATOM 718 N N . ALA A 1 90 ? -2.286 1.479 -5.533 1.00 97.19 90 ALA A N 1
ATOM 719 C CA . ALA A 1 90 ? -1.812 0.166 -5.090 1.00 97.19 90 ALA A CA 1
ATOM 720 C C . ALA A 1 90 ? -0.794 -0.447 -6.070 1.00 97.19 90 ALA A C 1
ATOM 722 O O . ALA A 1 90 ? 0.317 -0.803 -5.694 1.00 97.19 90 ALA A O 1
ATOM 723 N N . GLN A 1 91 ? -1.121 -0.456 -7.362 1.00 96.88 91 GLN A N 1
ATOM 724 C CA . GLN A 1 91 ? -0.251 -0.975 -8.416 1.00 96.88 91 GLN A CA 1
ATOM 725 C C . GLN A 1 91 ? 1.127 -0.292 -8.475 1.00 96.88 91 GLN A C 1
ATOM 727 O O . GLN A 1 91 ? 2.112 -0.950 -8.796 1.00 96.88 91 GLN A O 1
ATOM 732 N N . MET A 1 92 ? 1.210 1.008 -8.183 1.00 95.38 92 MET A N 1
ATOM 733 C CA . MET A 1 92 ? 2.449 1.791 -8.319 1.00 95.38 92 MET A CA 1
ATOM 734 C C . MET A 1 92 ? 3.533 1.463 -7.285 1.00 95.38 92 MET A C 1
ATOM 736 O O . MET A 1 92 ? 4.680 1.825 -7.508 1.00 95.38 92 MET A O 1
ATOM 740 N N . ARG A 1 93 ? 3.189 0.784 -6.185 1.00 95.00 93 ARG A N 1
ATOM 741 C CA . ARG A 1 93 ? 4.121 0.411 -5.101 1.00 95.00 93 ARG A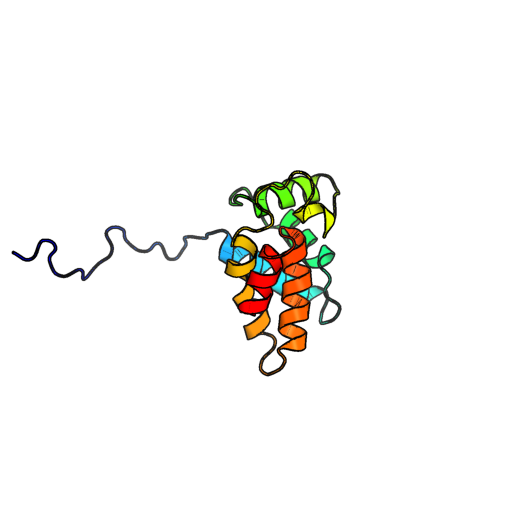 CA 1
ATOM 742 C C . ARG A 1 93 ? 4.350 -1.102 -4.986 1.00 95.00 93 ARG A C 1
ATOM 744 O O . ARG A 1 93 ? 4.924 -1.577 -4.011 1.00 95.00 93 ARG A O 1
ATOM 751 N N . ALA A 1 94 ? 3.863 -1.866 -5.964 1.00 96.75 94 ALA A N 1
ATOM 752 C CA . ALA A 1 94 ? 3.840 -3.326 -5.935 1.00 96.75 94 ALA A CA 1
ATOM 753 C C . ALA A 1 94 ? 5.224 -3.972 -6.114 1.00 96.75 94 ALA A C 1
ATOM 755 O O . ALA A 1 94 ? 5.446 -5.094 -5.651 1.00 96.75 94 ALA A O 1
ATOM 756 N N . ASP A 1 95 ? 6.141 -3.282 -6.805 1.00 95.69 95 ASP A N 1
ATOM 757 C CA . ASP A 1 95 ? 7.434 -3.819 -7.244 1.00 95.69 95 ASP A CA 1
ATOM 758 C C . ASP A 1 95 ? 8.238 -4.432 -6.093 1.00 95.69 95 ASP A C 1
ATOM 760 O O . ASP A 1 95 ? 8.889 -5.471 -6.261 1.00 95.69 95 ASP A O 1
ATOM 764 N N . ILE A 1 96 ? 8.149 -3.837 -4.899 1.00 96.69 96 ILE A N 1
ATOM 765 C CA . ILE A 1 96 ? 8.875 -4.311 -3.727 1.00 96.69 96 ILE A CA 1
ATOM 766 C C . ILE A 1 96 ? 8.531 -5.757 -3.367 1.00 96.69 96 ILE A C 1
ATOM 768 O O . ILE A 1 96 ? 9.419 -6.535 -3.012 1.00 96.69 96 ILE A O 1
ATOM 772 N N . TRP A 1 97 ? 7.268 -6.159 -3.518 1.00 97.81 97 TRP A N 1
ATOM 773 C CA . TRP A 1 97 ? 6.804 -7.491 -3.140 1.00 97.81 97 TRP A CA 1
ATOM 774 C C . TRP A 1 97 ? 7.349 -8.577 -4.064 1.00 97.81 97 TRP A C 1
ATOM 776 O O . TRP A 1 97 ? 7.745 -9.645 -3.581 1.00 97.81 97 TRP A O 1
ATOM 786 N N . GLY A 1 98 ? 7.460 -8.282 -5.359 1.00 97.19 98 GLY A N 1
ATOM 787 C CA . GLY A 1 98 ? 8.126 -9.148 -6.329 1.00 97.19 98 GLY A CA 1
ATOM 788 C C . GLY A 1 98 ? 9.634 -9.236 -6.090 1.00 97.19 98 GLY A C 1
ATOM 789 O O . GLY A 1 98 ? 10.210 -10.330 -6.099 1.00 97.19 98 GLY A O 1
ATOM 790 N N . GLN A 1 99 ? 10.280 -8.103 -5.790 1.00 97.06 99 GLN A N 1
ATOM 791 C CA . GLN A 1 99 ? 11.722 -8.031 -5.530 1.00 97.06 99 GLN A CA 1
ATOM 792 C C . GLN A 1 99 ? 12.155 -8.857 -4.310 1.00 97.06 99 GLN A C 1
ATOM 794 O O . GLN A 1 99 ? 13.185 -9.533 -4.365 1.00 97.06 99 GLN A O 1
ATOM 799 N N . ILE A 1 100 ? 11.375 -8.843 -3.222 1.00 96.19 100 ILE A N 1
ATOM 800 C CA . ILE A 1 100 ? 11.703 -9.603 -2.004 1.00 96.19 100 ILE A CA 1
ATOM 801 C C . ILE A 1 100 ? 11.275 -11.079 -2.064 1.00 96.19 100 ILE A C 1
ATOM 803 O O . ILE A 1 100 ? 11.699 -11.872 -1.221 1.00 96.19 100 ILE A O 1
ATOM 807 N N . CYS A 1 101 ? 10.452 -11.469 -3.046 1.00 96.81 101 CYS A N 1
ATOM 808 C CA . CYS A 1 101 ? 9.927 -12.832 -3.205 1.00 96.81 101 CYS A CA 1
ATOM 809 C C . CYS A 1 101 ? 10.394 -13.524 -4.505 1.00 96.81 101 CYS A C 1
ATOM 811 O O . CYS A 1 101 ? 9.563 -14.093 -5.227 1.00 96.81 101 CYS A O 1
ATOM 813 N N . PRO A 1 102 ? 11.704 -13.561 -4.825 1.00 96.81 102 PRO A N 1
ATOM 814 C CA . PRO A 1 102 ? 12.178 -14.109 -6.091 1.00 96.81 102 PRO A CA 1
ATOM 815 C C . PRO A 1 102 ? 11.821 -15.596 -6.228 1.00 96.81 102 PRO A C 1
ATOM 817 O O . PRO A 1 102 ? 12.137 -16.418 -5.369 1.00 96.81 102 PRO A O 1
ATOM 820 N N . GLY A 1 103 ? 11.143 -15.949 -7.324 1.00 97.31 103 GLY A N 1
ATOM 821 C CA . GLY A 1 103 ? 10.690 -17.322 -7.589 1.00 97.31 103 GLY A CA 1
ATOM 822 C C . GLY A 1 103 ? 9.515 -17.793 -6.719 1.00 97.31 103 GLY A C 1
ATOM 823 O O . GLY A 1 103 ? 9.094 -18.945 -6.838 1.00 97.31 103 GLY A O 1
ATOM 824 N N . CYS A 1 104 ? 8.952 -16.913 -5.887 1.00 97.56 104 CYS A N 1
ATOM 825 C CA . CYS A 1 104 ? 7.882 -17.211 -4.938 1.00 97.56 104 CYS A CA 1
ATOM 826 C C . CYS A 1 104 ? 6.634 -16.340 -5.194 1.00 97.56 104 CYS A C 1
ATOM 828 O O . CYS A 1 104 ? 6.204 -15.617 -4.294 1.00 97.56 104 CYS A O 1
ATOM 830 N N . P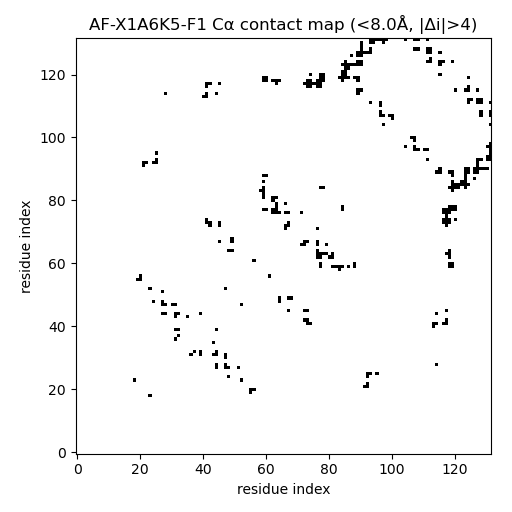RO A 1 105 ? 5.972 -16.442 -6.366 1.00 97.25 105 PRO A N 1
ATOM 831 C CA . PRO A 1 105 ? 4.859 -15.555 -6.740 1.00 97.25 105 PRO A CA 1
ATOM 832 C C . PRO A 1 105 ? 3.652 -15.647 -5.795 1.00 97.25 105 PRO A C 1
ATOM 834 O O . PRO A 1 105 ? 2.899 -14.696 -5.642 1.00 97.25 105 PRO A O 1
ATOM 837 N N . ARG A 1 106 ? 3.466 -16.783 -5.105 1.00 98.00 106 ARG A N 1
ATOM 838 C CA . ARG A 1 106 ? 2.424 -16.907 -4.070 1.00 98.00 106 ARG A CA 1
ATOM 839 C C . ARG A 1 106 ? 2.688 -16.015 -2.854 1.00 98.00 106 ARG A C 1
ATOM 841 O O . ARG A 1 106 ? 1.729 -15.547 -2.255 1.00 98.00 106 ARG A O 1
ATOM 848 N N . MET A 1 107 ? 3.957 -15.802 -2.501 1.00 97.88 107 MET A N 1
ATOM 849 C CA . MET A 1 107 ? 4.338 -14.905 -1.407 1.00 97.88 107 MET A CA 1
ATOM 850 C C . MET A 1 107 ? 4.262 -13.443 -1.844 1.00 97.88 107 MET A C 1
ATOM 852 O O . MET A 1 107 ? 3.711 -12.642 -1.100 1.00 97.88 107 MET A O 1
ATOM 856 N N . ALA A 1 108 ? 4.719 -13.123 -3.062 1.00 98.31 108 ALA A N 1
ATOM 857 C CA . ALA A 1 108 ? 4.577 -11.782 -3.640 1.00 98.31 108 ALA A CA 1
ATOM 858 C C . ALA A 1 108 ? 3.103 -11.350 -3.661 1.00 98.31 108 ALA A C 1
ATOM 860 O O . ALA A 1 108 ? 2.745 -10.325 -3.087 1.00 98.31 108 ALA A O 1
ATOM 861 N N . LYS A 1 109 ? 2.231 -12.223 -4.185 1.00 98.38 109 LYS A N 1
ATOM 862 C CA . LYS A 1 109 ? 0.778 -12.049 -4.144 1.00 98.38 109 LYS A CA 1
ATOM 863 C C . LYS A 1 109 ? 0.256 -11.800 -2.725 1.00 98.38 109 LYS A C 1
ATOM 865 O O . LYS A 1 109 ? -0.540 -10.891 -2.537 1.00 98.38 109 LYS A O 1
ATOM 870 N N . TYR A 1 110 ? 0.653 -12.616 -1.746 1.00 98.31 110 TYR A N 1
ATOM 871 C CA . TYR A 1 110 ? 0.174 -12.465 -0.367 1.00 98.31 110 TYR A CA 1
ATOM 872 C C . TYR A 1 110 ? 0.532 -11.087 0.205 1.00 98.31 110 TYR A C 1
ATOM 874 O O . TYR A 1 110 ? -0.328 -10.430 0.792 1.00 98.31 110 TYR A O 1
ATOM 882 N N . TYR A 1 111 ? 1.773 -10.633 0.005 1.00 98.62 111 TYR A N 1
ATOM 883 C CA . TYR A 1 111 ? 2.194 -9.323 0.490 1.00 98.62 111 TYR A CA 1
ATOM 884 C C . TYR A 1 111 ? 1.489 -8.167 -0.238 1.00 98.62 111 TYR A C 1
ATOM 886 O O . TYR A 1 111 ? 1.015 -7.245 0.422 1.00 98.62 111 TYR A O 1
ATOM 894 N N . ALA A 1 112 ? 1.316 -8.270 -1.558 1.00 98.50 112 ALA A N 1
ATOM 895 C CA . ALA A 1 112 ? 0.544 -7.310 -2.346 1.00 98.50 112 ALA A CA 1
ATOM 896 C C . ALA A 1 112 ? -0.938 -7.250 -1.923 1.00 98.50 112 ALA A C 1
ATOM 898 O O . ALA A 1 112 ? -1.538 -6.181 -1.862 1.00 98.50 112 ALA A O 1
ATOM 899 N N . GLU A 1 113 ? -1.556 -8.386 -1.574 1.00 98.56 113 GLU A N 1
ATOM 900 C CA . GLU A 1 113 ? -2.941 -8.409 -1.086 1.00 98.56 113 GLU A CA 1
ATOM 901 C C . GLU A 1 113 ? -3.082 -7.688 0.264 1.00 98.56 113 GLU A C 1
ATOM 903 O O . GLU A 1 113 ? -4.046 -6.940 0.464 1.00 98.56 113 GLU A O 1
ATOM 908 N N . ILE A 1 114 ? -2.144 -7.887 1.199 1.00 98.31 114 ILE A N 1
ATOM 909 C CA . ILE A 1 114 ? -2.210 -7.210 2.502 1.00 98.31 114 ILE A CA 1
ATOM 910 C C . ILE A 1 114 ? -1.865 -5.719 2.390 1.00 98.31 114 ILE A C 1
ATOM 912 O O . ILE A 1 114 ? -2.566 -4.919 3.014 1.00 98.31 114 ILE A O 1
ATOM 916 N N . ASP A 1 115 ? -0.869 -5.329 1.592 1.00 98.62 115 ASP A N 1
ATOM 917 C CA . ASP A 1 115 ? -0.497 -3.922 1.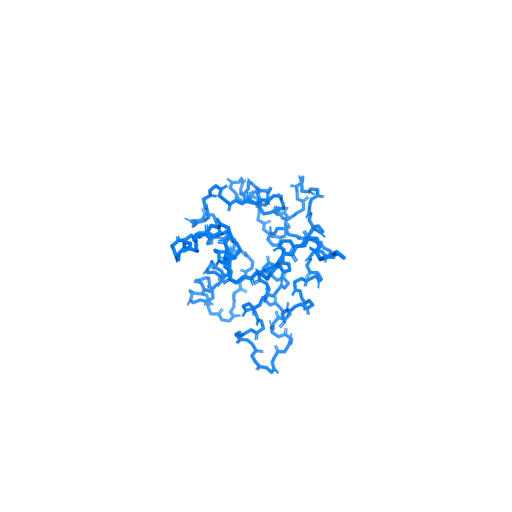389 1.00 98.62 115 ASP A CA 1
ATOM 918 C C . ASP A 1 115 ? -1.580 -3.157 0.617 1.00 98.62 115 ASP A C 1
ATOM 920 O O . ASP A 1 115 ? -2.115 -2.155 1.103 1.00 98.62 115 ASP A O 1
ATOM 924 N N . GLY A 1 116 ? -2.043 -3.699 -0.510 1.00 98.50 116 GLY A N 1
ATOM 925 C CA . GLY A 1 116 ? -3.145 -3.133 -1.286 1.00 98.50 116 GLY A CA 1
ATOM 926 C C . GLY A 1 116 ? -4.412 -2.913 -0.467 1.00 98.50 116 GLY A C 1
ATOM 927 O O . GLY A 1 116 ? -5.068 -1.875 -0.601 1.00 98.50 116 GLY A O 1
ATOM 928 N N . SER A 1 117 ? -4.727 -3.818 0.468 1.00 98.69 117 SER A N 1
ATOM 929 C CA . SER A 1 117 ? -5.913 -3.701 1.330 1.00 98.69 117 SER A CA 1
ATOM 930 C C . SER A 1 117 ? -5.928 -2.466 2.243 1.00 98.69 117 SER A C 1
ATOM 932 O O . SER A 1 117 ? -6.982 -2.097 2.776 1.00 98.69 117 SER A O 1
ATOM 934 N N . ILE A 1 118 ? -4.782 -1.808 2.440 1.00 98.69 118 ILE A N 1
ATOM 935 C CA . ILE A 1 118 ? -4.668 -0.615 3.282 1.00 98.69 118 ILE A CA 1
ATOM 936 C C . ILE A 1 118 ? -5.441 0.547 2.665 1.00 98.69 118 ILE A C 1
ATOM 938 O O . ILE A 1 118 ? -6.151 1.257 3.388 1.00 98.69 118 ILE A O 1
ATOM 942 N N . SER A 1 119 ? -5.338 0.730 1.346 1.00 98.44 119 SER A N 1
ATOM 943 C CA . SER A 1 119 ? -5.923 1.870 0.635 1.00 98.44 119 SER A CA 1
ATOM 944 C C . SER A 1 119 ? -6.874 1.515 -0.508 1.00 98.44 119 SER A C 1
ATOM 946 O O . SER A 1 119 ? -7.646 2.384 -0.913 1.00 98.44 119 SER A O 1
ATOM 948 N N . HIS A 1 120 ? -6.881 0.268 -0.980 1.00 98.62 120 HIS A N 1
ATOM 949 C CA . HIS A 1 120 ? -7.608 -0.175 -2.172 1.00 98.62 120 HIS A CA 1
ATOM 950 C C . HIS A 1 120 ? -8.522 -1.377 -1.896 1.00 98.62 120 HIS A C 1
ATOM 952 O O . HIS A 1 120 ? -8.517 -1.966 -0.813 1.00 98.62 120 HIS A O 1
ATOM 958 N N . ALA A 1 121 ? -9.361 -1.709 -2.880 1.00 98.38 121 ALA A N 1
ATOM 959 C CA . ALA A 1 121 ? -10.231 -2.881 -2.887 1.00 98.38 121 ALA A CA 1
ATOM 960 C C . ALA A 1 121 ? -10.547 -3.330 -4.321 1.00 98.38 121 ALA A C 1
ATOM 962 O O . ALA A 1 121 ? -10.501 -2.535 -5.259 1.00 98.38 121 ALA A O 1
ATOM 963 N N . GLY A 1 122 ? -10.923 -4.602 -4.486 1.00 97.19 122 GLY A N 1
ATOM 964 C CA . GLY A 1 122 ? -11.270 -5.164 -5.794 1.00 97.19 122 GLY A CA 1
ATOM 965 C C . GLY A 1 122 ? -10.125 -4.999 -6.793 1.00 97.19 122 GLY A C 1
ATOM 966 O O . GLY A 1 122 ? -8.982 -5.310 -6.466 1.00 97.19 122 GLY A O 1
ATOM 967 N N . ILE A 1 123 ? -10.425 -4.429 -7.964 1.00 98.06 123 ILE A N 1
ATOM 968 C CA . ILE A 1 123 ? -9.451 -4.296 -9.056 1.00 98.06 123 ILE A CA 1
ATOM 969 C C . ILE A 1 123 ? -8.230 -3.437 -8.702 1.00 98.06 123 ILE A C 1
ATOM 971 O O . ILE A 1 123 ? -7.184 -3.598 -9.321 1.00 98.06 123 ILE A O 1
ATOM 975 N N . GLY A 1 124 ? -8.336 -2.559 -7.697 1.00 98.12 124 GLY A N 1
ATOM 976 C CA . GLY A 1 124 ? -7.183 -1.807 -7.201 1.00 98.12 124 GLY A CA 1
ATOM 977 C C . GLY A 1 124 ? -6.140 -2.722 -6.553 1.00 98.12 124 GLY A C 1
ATOM 978 O O . GLY A 1 124 ? -4.950 -2.557 -6.794 1.00 98.12 124 GLY A O 1
ATOM 979 N N . ILE A 1 125 ? -6.584 -3.736 -5.797 1.00 98.62 125 ILE A N 1
ATOM 980 C CA . ILE A 1 125 ? -5.695 -4.767 -5.232 1.00 98.62 125 ILE A CA 1
ATOM 981 C C . ILE A 1 125 ? -5.226 -5.716 -6.336 1.00 98.62 125 ILE A C 1
ATOM 983 O O . ILE A 1 125 ? -4.053 -6.074 -6.374 1.00 98.62 125 ILE A O 1
ATOM 987 N N . ASP A 1 126 ? -6.116 -6.094 -7.261 1.00 98.62 126 ASP A N 1
ATOM 988 C CA . ASP A 1 126 ? -5.740 -6.968 -8.378 1.00 98.62 126 ASP A CA 1
ATOM 989 C C . ASP A 1 126 ? -4.613 -6.351 -9.227 1.00 98.62 126 ASP A C 1
ATOM 991 O O . ASP A 1 126 ? -3.745 -7.076 -9.708 1.00 98.62 126 ASP A O 1
ATOM 995 N N . GLY A 1 127 ? -4.595 -5.021 -9.380 1.00 98.31 127 GLY A N 1
ATOM 996 C CA . GLY A 1 127 ? -3.515 -4.295 -10.048 1.00 98.31 127 GLY A CA 1
ATOM 997 C C . GLY A 1 127 ? -2.164 -4.442 -9.342 1.00 98.31 127 GLY A C 1
ATOM 998 O O . GLY A 1 127 ? -1.159 -4.688 -10.003 1.00 98.31 127 GLY A O 1
ATOM 999 N N . GLU A 1 128 ? -2.138 -4.359 -8.012 1.00 98.31 128 GLU A N 1
ATOM 1000 C CA . GLU A 1 128 ? -0.925 -4.581 -7.211 1.00 98.31 128 GLU A CA 1
ATOM 1001 C C . GLU A 1 128 ? -0.427 -6.022 -7.329 1.00 98.31 128 GLU A C 1
ATOM 1003 O O . GLU A 1 128 ? 0.733 -6.261 -7.652 1.00 98.31 128 GLU A O 1
ATOM 1008 N N . VAL A 1 129 ? -1.336 -6.988 -7.186 1.00 98.56 129 VAL A N 1
ATOM 1009 C CA . VAL A 1 129 ? -1.030 -8.418 -7.339 1.00 98.56 129 VAL A CA 1
ATOM 1010 C C . VAL A 1 129 ? -0.526 -8.757 -8.743 1.00 98.56 129 VAL A C 1
ATOM 1012 O O . VAL A 1 129 ? 0.249 -9.694 -8.896 1.00 98.56 129 VAL A O 1
ATOM 1015 N N . TYR A 1 130 ? -0.979 -8.048 -9.778 1.00 98.00 130 TYR A N 1
ATOM 1016 C CA . TYR A 1 130 ? -0.538 -8.292 -11.151 1.00 98.00 130 TYR A CA 1
ATOM 1017 C C . TYR A 1 130 ? 0.916 -7.863 -11.402 1.00 98.00 130 TYR A C 1
ATOM 1019 O O . TYR A 1 130 ? 1.581 -8.471 -12.241 1.00 98.00 130 TYR A O 1
ATOM 1027 N N . ILE A 1 131 ? 1.393 -6.816 -10.720 1.00 97.38 131 ILE A N 1
ATOM 1028 C CA . ILE A 1 131 ? 2.766 -6.309 -10.873 1.00 97.38 131 ILE A CA 1
ATOM 1029 C C . ILE A 1 131 ? 3.760 -7.054 -9.972 1.00 97.38 131 ILE A C 1
ATOM 1031 O O . ILE A 1 131 ? 4.882 -7.298 -10.414 1.00 97.38 131 ILE A O 1
ATOM 1035 N N . ALA A 1 132 ? 3.352 -7.417 -8.751 1.00 96.12 132 ALA A N 1
ATOM 1036 C CA . ALA A 1 132 ? 4.174 -8.144 -7.776 1.00 96.12 132 ALA A CA 1
ATOM 1037 C C . ALA A 1 132 ? 4.557 -9.570 -8.225 1.00 96.12 132 ALA A C 1
ATOM 1039 O O . ALA A 1 132 ? 5.737 -9.951 -8.037 1.00 96.12 132 ALA A O 1
#